Protein AF-A0A2T2X026-F1 (afdb_monomer)

Structure (mmCIF, N/CA/C/O backbone):
data_AF-A0A2T2X026-F1
#
_entry.id   AF-A0A2T2X026-F1
#
loop_
_atom_site.group_PDB
_atom_site.id
_atom_site.type_symbol
_atom_site.label_atom_id
_atom_site.label_alt_id
_atom_site.label_comp_id
_atom_site.label_asym_id
_atom_site.label_entity_id
_atom_site.label_seq_id
_atom_site.pdbx_PDB_ins_code
_atom_site.Cartn_x
_atom_site.Cartn_y
_atom_site.Cartn_z
_atom_site.occupancy
_atom_site.B_iso_or_equiv
_atom_site.auth_seq_id
_atom_site.auth_comp_id
_atom_site.auth_asym_id
_atom_site.auth_atom_id
_atom_site.pdbx_PDB_model_num
ATOM 1 N N . MET A 1 1 ? -26.176 -14.450 5.942 1.00 42.09 1 MET A N 1
ATOM 2 C CA . MET A 1 1 ? -25.182 -13.953 6.915 1.00 42.09 1 MET A CA 1
ATOM 3 C C . MET A 1 1 ? -23.839 -13.969 6.209 1.00 42.09 1 MET A C 1
ATOM 5 O O . MET A 1 1 ? -23.367 -15.047 5.880 1.00 42.09 1 MET A O 1
ATOM 9 N N . ILE A 1 2 ? -23.307 -12.802 5.845 1.00 56.97 2 ILE A N 1
ATOM 10 C CA . ILE A 1 2 ? -21.999 -12.701 5.185 1.00 56.97 2 ILE A CA 1
ATOM 11 C C . ILE A 1 2 ? -20.975 -12.605 6.312 1.00 56.97 2 ILE A C 1
ATOM 13 O O . ILE A 1 2 ? -21.045 -11.679 7.115 1.00 56.97 2 ILE A O 1
ATOM 17 N N . ILE A 1 3 ? -20.093 -13.594 6.424 1.00 51.97 3 ILE A N 1
ATOM 18 C CA . ILE A 1 3 ? -18.992 -13.553 7.386 1.00 51.97 3 ILE A CA 1
ATOM 19 C C . ILE A 1 3 ? -17.857 -12.788 6.700 1.00 51.97 3 ILE A C 1
ATOM 21 O O . ILE A 1 3 ? -17.385 -13.257 5.662 1.00 51.97 3 ILE A O 1
ATOM 25 N N . PRO A 1 4 ? -17.433 -11.622 7.216 1.00 66.75 4 PRO A N 1
ATOM 26 C CA . PRO A 1 4 ? -16.279 -10.935 6.663 1.00 66.75 4 PRO A CA 1
ATOM 27 C C . PRO A 1 4 ? -15.041 -11.808 6.890 1.00 66.75 4 PRO A C 1
ATOM 29 O O . PRO A 1 4 ? -14.686 -12.125 8.025 1.00 66.75 4 PRO A O 1
ATOM 32 N N . LEU A 1 5 ? -14.408 -12.229 5.798 1.00 74.50 5 LEU A N 1
ATOM 33 C CA . LEU A 1 5 ? -13.114 -12.897 5.841 1.00 74.50 5 LEU A CA 1
ATOM 34 C C . LEU A 1 5 ? -12.047 -11.823 6.047 1.00 74.50 5 LEU A C 1
ATOM 36 O O . LEU A 1 5 ? -11.807 -11.008 5.161 1.00 74.50 5 LEU A O 1
ATOM 40 N N . THR A 1 6 ? -11.420 -11.811 7.220 1.00 78.75 6 THR A N 1
ATOM 41 C CA . THR A 1 6 ? -10.246 -10.979 7.488 1.00 78.75 6 THR A CA 1
ATOM 42 C C . THR A 1 6 ? -8.989 -11.813 7.267 1.00 78.75 6 THR A C 1
ATOM 44 O O . THR A 1 6 ? -8.837 -12.900 7.826 1.00 78.75 6 THR A O 1
ATOM 47 N N . TYR A 1 7 ? -8.086 -11.321 6.421 1.00 80.19 7 TYR A N 1
ATOM 48 C CA . TYR A 1 7 ? -6.811 -11.973 6.132 1.00 80.19 7 TYR A CA 1
ATOM 49 C C . TYR A 1 7 ? -5.667 -11.078 6.609 1.00 80.19 7 TYR A C 1
ATOM 51 O O . TYR A 1 7 ? -5.687 -9.875 6.367 1.00 80.19 7 TYR A O 1
ATOM 59 N N . ARG A 1 8 ? -4.668 -11.652 7.289 1.00 84.50 8 ARG A N 1
ATOM 60 C CA . ARG A 1 8 ? -3.449 -10.929 7.680 1.00 84.50 8 ARG A CA 1
ATOM 61 C C . ARG A 1 8 ? -2.325 -11.258 6.713 1.00 84.50 8 ARG A C 1
ATOM 63 O O . ARG A 1 8 ? -1.940 -12.417 6.580 1.00 84.50 8 ARG A O 1
ATOM 70 N N . LEU A 1 9 ? -1.784 -10.228 6.073 1.00 82.62 9 LEU A N 1
ATOM 71 C CA . LEU A 1 9 ? -0.625 -10.333 5.197 1.00 82.62 9 LEU A CA 1
ATOM 72 C C . LEU A 1 9 ? 0.624 -9.899 5.963 1.00 82.62 9 LEU A C 1
ATOM 74 O O . LEU A 1 9 ? 0.644 -8.836 6.573 1.00 82.62 9 LEU A O 1
ATOM 78 N N . ASN A 1 10 ? 1.669 -10.723 5.923 1.00 87.50 10 ASN A N 1
ATOM 79 C CA . ASN A 1 10 ? 2.999 -10.339 6.385 1.00 87.50 10 ASN A CA 1
ATOM 80 C C . ASN A 1 10 ? 3.930 -10.343 5.173 1.00 87.50 10 ASN A C 1
ATOM 82 O O . ASN A 1 10 ? 4.465 -11.384 4.793 1.00 87.50 10 ASN A O 1
ATOM 86 N N . ILE A 1 11 ? 4.020 -9.189 4.514 1.00 86.12 11 ILE A N 1
ATOM 87 C CA . ILE A 1 11 ? 4.785 -9.013 3.282 1.00 86.12 11 ILE A CA 1
ATOM 88 C C . ILE A 1 11 ? 5.941 -8.062 3.590 1.00 86.12 11 ILE A C 1
ATOM 90 O O . ILE A 1 11 ? 5.691 -6.932 4.014 1.00 86.12 11 ILE A O 1
ATOM 94 N N . PRO A 1 12 ? 7.201 -8.478 3.379 1.00 91.31 12 PRO A N 1
ATOM 95 C CA . PRO A 1 12 ? 8.322 -7.567 3.514 1.00 91.31 12 PRO A CA 1
ATOM 96 C C . PRO A 1 12 ? 8.253 -6.517 2.403 1.00 91.31 12 PRO A C 1
ATOM 98 O O . PRO A 1 12 ? 8.213 -6.851 1.219 1.00 91.31 12 PRO A O 1
ATOM 101 N N . ILE A 1 13 ? 8.268 -5.245 2.789 1.00 92.00 13 ILE A N 1
ATOM 102 C CA . ILE A 1 13 ? 8.320 -4.109 1.868 1.00 92.00 13 ILE A CA 1
ATOM 103 C C . ILE A 1 13 ? 9.566 -3.271 2.134 1.00 92.00 13 ILE A C 1
ATOM 105 O O . ILE A 1 13 ? 10.145 -3.305 3.220 1.00 92.00 13 ILE A O 1
ATOM 109 N N . THR A 1 14 ? 10.005 -2.523 1.124 1.00 97.00 14 THR A N 1
ATOM 110 C CA . THR A 1 14 ? 11.132 -1.603 1.279 1.00 97.00 14 THR A CA 1
ATOM 111 C C . THR A 1 14 ? 10.726 -0.396 2.124 1.00 97.00 14 THR A C 1
ATOM 113 O O . THR A 1 14 ? 9.572 0.035 2.095 1.00 97.00 14 THR A O 1
ATOM 116 N N . ASN A 1 15 ? 11.692 0.210 2.823 1.00 95.81 15 ASN A N 1
ATOM 117 C CA . ASN A 1 15 ? 11.462 1.452 3.574 1.00 95.81 15 ASN A CA 1
ATOM 118 C C . ASN A 1 15 ? 10.940 2.579 2.673 1.00 95.81 15 ASN A C 1
ATOM 120 O O . ASN A 1 15 ? 10.120 3.385 3.093 1.00 95.81 15 ASN A O 1
ATOM 124 N N . GLU A 1 16 ? 11.400 2.627 1.420 1.00 97.56 16 GLU A N 1
ATOM 125 C CA . GLU A 1 16 ? 10.908 3.596 0.443 1.00 97.56 16 GLU A CA 1
ATOM 126 C C . GLU A 1 16 ? 9.410 3.409 0.171 1.00 97.56 16 GLU A C 1
ATOM 128 O O . GLU A 1 16 ? 8.662 4.386 0.171 1.00 97.56 16 GLU A O 1
ATOM 133 N N . LEU A 1 17 ? 8.965 2.165 -0.034 1.00 94.75 17 LEU A N 1
ATOM 134 C CA . LEU A 1 17 ? 7.557 1.865 -0.278 1.00 94.75 17 LEU A CA 1
ATOM 135 C C . LEU A 1 17 ? 6.703 2.157 0.961 1.00 94.75 17 LEU A C 1
ATOM 137 O O . LEU A 1 17 ? 5.654 2.781 0.826 1.00 94.75 17 LEU A O 1
ATOM 141 N N . ALA A 1 18 ? 7.180 1.784 2.151 1.00 94.75 18 ALA A N 1
ATOM 142 C CA . ALA A 1 18 ? 6.506 2.085 3.413 1.00 94.75 18 ALA A CA 1
ATOM 143 C C . ALA A 1 18 ? 6.319 3.601 3.612 1.00 94.75 18 ALA A C 1
ATOM 145 O O . ALA A 1 18 ? 5.219 4.058 3.898 1.00 94.75 18 ALA A O 1
ATOM 146 N N . ASN A 1 19 ? 7.361 4.401 3.363 1.00 97.12 19 ASN A N 1
ATOM 147 C CA . ASN A 1 19 ? 7.287 5.859 3.497 1.00 97.12 19 ASN A CA 1
ATOM 148 C C . ASN A 1 19 ? 6.303 6.495 2.505 1.00 97.12 19 ASN A C 1
ATOM 150 O O . ASN A 1 19 ? 5.566 7.416 2.863 1.00 97.12 19 ASN A O 1
ATOM 154 N N . LYS A 1 20 ? 6.285 6.017 1.254 1.00 96.56 20 LYS A N 1
ATOM 155 C CA . LYS A 1 20 ? 5.327 6.485 0.240 1.00 96.56 20 LYS A CA 1
ATOM 156 C C . LYS A 1 20 ? 3.892 6.144 0.633 1.00 96.56 20 LYS A C 1
ATOM 158 O O . LYS A 1 20 ? 3.021 6.999 0.499 1.00 96.56 20 LYS A O 1
ATOM 163 N N . LEU A 1 21 ? 3.664 4.931 1.140 1.00 95.12 21 LEU A N 1
ATOM 164 C CA . LEU A 1 21 ? 2.353 4.491 1.610 1.00 95.12 21 LEU A CA 1
ATOM 165 C C . LEU A 1 21 ? 1.866 5.352 2.782 1.00 95.12 21 LEU A C 1
ATOM 167 O O . LEU A 1 21 ? 0.771 5.901 2.700 1.00 95.12 21 LEU A O 1
ATOM 171 N N . ALA A 1 22 ? 2.707 5.553 3.799 1.00 95.75 22 ALA A N 1
ATOM 172 C CA . ALA A 1 22 ? 2.389 6.377 4.965 1.00 95.75 22 ALA A CA 1
ATOM 173 C C . ALA A 1 22 ? 2.046 7.826 4.582 1.00 95.75 22 ALA A C 1
ATOM 175 O O . ALA A 1 22 ? 1.076 8.400 5.074 1.00 95.75 22 ALA A O 1
ATOM 176 N N . THR A 1 23 ? 2.820 8.408 3.659 1.00 97.25 23 THR A N 1
ATOM 177 C CA . THR A 1 23 ? 2.579 9.771 3.161 1.00 97.25 23 THR A CA 1
ATOM 178 C C . THR A 1 23 ? 1.240 9.852 2.427 1.00 97.25 23 THR A C 1
ATOM 180 O O . THR A 1 23 ? 0.434 10.737 2.695 1.00 97.25 23 THR A O 1
ATOM 183 N N . CYS A 1 24 ? 0.962 8.887 1.548 1.00 96.75 24 CYS A N 1
ATOM 184 C CA . CYS A 1 24 ? -0.291 8.833 0.800 1.00 96.75 24 CYS A CA 1
ATOM 185 C C . CYS A 1 24 ? -1.508 8.642 1.724 1.00 96.75 24 CYS A C 1
ATOM 187 O O . CYS A 1 24 ? -2.519 9.324 1.558 1.00 96.75 24 CYS A O 1
ATOM 189 N N . ALA A 1 25 ? -1.387 7.778 2.737 1.00 96.44 25 ALA A N 1
ATOM 190 C CA . ALA A 1 25 ? -2.401 7.574 3.771 1.00 96.44 25 ALA A CA 1
ATOM 191 C C . ALA A 1 25 ? -2.706 8.874 4.523 1.00 96.44 25 ALA A C 1
ATOM 193 O O . ALA A 1 25 ? -3.869 9.250 4.689 1.00 96.44 25 ALA A O 1
ATOM 194 N N . GLN A 1 26 ? -1.660 9.610 4.904 1.00 96.88 26 GLN A N 1
ATOM 195 C CA . GLN A 1 26 ? -1.791 10.897 5.576 1.00 96.88 26 GLN A CA 1
ATOM 196 C C . GLN A 1 26 ? -2.487 11.946 4.697 1.00 96.88 26 GLN A C 1
ATOM 198 O O . GLN A 1 26 ? -3.410 12.616 5.169 1.00 96.88 26 GLN A O 1
ATOM 203 N N . ASP A 1 27 ? -2.077 12.072 3.434 1.00 97.38 27 ASP A N 1
ATOM 204 C CA . ASP A 1 27 ? -2.645 13.039 2.487 1.00 97.38 27 ASP A CA 1
ATOM 205 C C . ASP A 1 27 ? -4.135 12.777 2.231 1.00 97.38 27 ASP A C 1
ATOM 207 O O . ASP A 1 27 ? -4.948 13.706 2.208 1.00 97.38 27 ASP A O 1
ATOM 211 N N . LEU A 1 28 ? -4.509 11.502 2.104 1.00 95.62 28 LEU A N 1
ATOM 212 C CA . LEU A 1 28 ? -5.886 11.061 1.876 1.00 95.62 28 LEU A CA 1
ATOM 213 C C . LEU A 1 28 ? -6.707 10.938 3.168 1.00 95.62 28 LEU A C 1
ATOM 215 O O . LEU A 1 28 ? -7.907 10.672 3.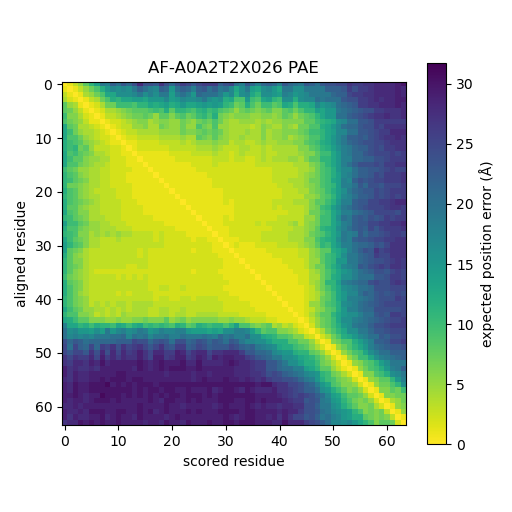106 1.00 95.62 28 LEU A O 1
ATOM 219 N N . ARG A 1 29 ? -6.088 11.172 4.335 1.00 96.12 29 ARG A N 1
ATOM 220 C CA . ARG A 1 29 ? -6.694 11.026 5.670 1.00 96.12 29 ARG A CA 1
ATOM 221 C C . ARG A 1 29 ? -7.359 9.662 5.873 1.00 96.12 29 ARG A C 1
ATOM 223 O O . ARG A 1 29 ? -8.453 9.574 6.429 1.00 96.12 29 ARG A O 1
ATOM 230 N N . THR A 1 30 ? -6.682 8.615 5.424 1.00 96.12 30 THR A N 1
ATOM 231 C CA . THR A 1 30 ? -7.111 7.219 5.535 1.00 96.12 30 THR A CA 1
ATOM 232 C C . THR A 1 30 ? -6.004 6.384 6.176 1.00 96.12 30 THR A C 1
ATOM 234 O O . THR A 1 30 ? -4.902 6.879 6.420 1.00 96.12 30 THR A O 1
ATOM 237 N N . ASP A 1 31 ? -6.293 5.129 6.489 1.00 94.25 31 ASP A N 1
ATOM 238 C CA . ASP A 1 31 ? -5.297 4.175 6.958 1.00 94.25 31 ASP A CA 1
ATOM 239 C C . ASP A 1 31 ? -4.608 3.440 5.793 1.00 94.25 31 ASP A C 1
ATOM 241 O O . ASP A 1 31 ? -5.124 3.329 4.677 1.00 94.25 31 ASP A O 1
ATOM 245 N N . GLU A 1 32 ? -3.401 2.946 6.061 1.00 92.81 32 GLU A N 1
ATOM 246 C CA . GLU A 1 32 ? -2.579 2.233 5.082 1.00 92.81 32 GLU A CA 1
ATOM 247 C C . GLU A 1 32 ? -3.236 0.928 4.605 1.00 92.81 32 GLU A C 1
ATOM 249 O O . GLU A 1 32 ? -3.090 0.563 3.438 1.00 92.81 32 GLU A O 1
ATOM 254 N N . GLU A 1 33 ? -3.978 0.231 5.477 1.00 91.50 33 GLU A N 1
ATOM 255 C CA . GLU A 1 33 ? -4.636 -1.037 5.140 1.00 91.50 33 GLU A CA 1
ATOM 256 C C . GLU A 1 33 ? -5.753 -0.813 4.115 1.00 91.50 33 GLU A C 1
ATOM 258 O O . GLU A 1 33 ? -5.818 -1.526 3.112 1.00 91.50 33 GLU A O 1
ATOM 263 N N . SER A 1 34 ? -6.576 0.217 4.312 1.00 91.94 34 SER A N 1
ATOM 264 C CA . SER A 1 34 ? -7.621 0.640 3.380 1.00 91.94 34 SER A CA 1
ATOM 265 C C .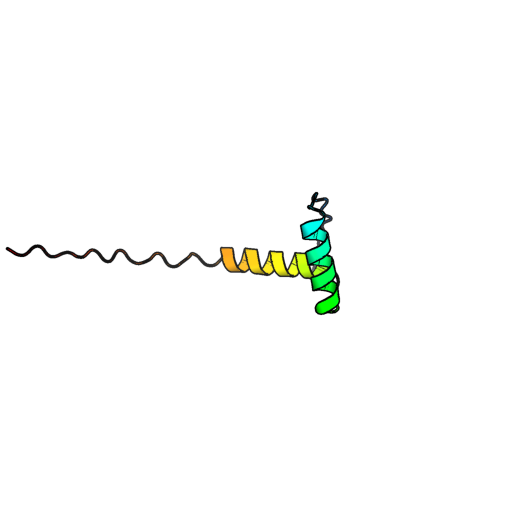 SER A 1 34 ? -7.045 0.965 2.002 1.00 91.94 34 SER A C 1
ATOM 267 O O . SER A 1 34 ? -7.581 0.505 0.994 1.00 91.94 34 SER A O 1
ATOM 269 N N . LEU A 1 35 ? -5.910 1.674 1.943 1.00 93.62 35 LEU A N 1
ATOM 270 C CA . LEU A 1 35 ? -5.228 1.963 0.675 1.00 93.62 35 LEU A CA 1
ATOM 271 C C . LEU A 1 35 ? -4.701 0.711 -0.016 1.00 93.62 35 LEU A C 1
ATOM 273 O O . LEU A 1 35 ? -4.826 0.581 -1.233 1.00 93.62 35 LEU A O 1
ATOM 277 N N . ILE A 1 36 ? -4.111 -0.217 0.740 1.00 92.56 36 ILE A N 1
ATOM 278 C CA . ILE A 1 36 ? -3.635 -1.488 0.188 1.00 92.56 36 ILE A CA 1
ATOM 279 C C . ILE A 1 36 ? -4.811 -2.274 -0.399 1.00 92.56 36 ILE A C 1
ATOM 281 O O . ILE A 1 36 ? -4.709 -2.790 -1.511 1.00 92.56 36 ILE A O 1
ATOM 285 N N . VAL A 1 37 ? -5.930 -2.356 0.323 1.00 91.25 37 VAL A N 1
ATOM 286 C CA . VAL A 1 37 ? -7.130 -3.068 -0.135 1.00 91.25 37 VAL A CA 1
ATOM 287 C C . VAL A 1 37 ? -7.709 -2.419 -1.391 1.00 91.25 37 VAL A C 1
ATOM 289 O O . VAL A 1 37 ? -8.027 -3.129 -2.343 1.00 91.25 37 VAL A O 1
ATOM 292 N N . GLU A 1 38 ? -7.799 -1.090 -1.433 1.00 91.81 38 GLU A N 1
ATOM 293 C CA . GLU A 1 38 ? -8.284 -0.356 -2.604 1.00 91.81 38 GLU A CA 1
ATOM 294 C C . GLU A 1 38 ? -7.368 -0.556 -3.819 1.00 91.81 38 GLU A C 1
ATOM 296 O O . GLU A 1 38 ? -7.843 -0.876 -4.909 1.00 91.81 38 GLU A O 1
ATOM 301 N N . ALA A 1 39 ? -6.049 -0.466 -3.636 1.00 91.00 39 ALA A N 1
ATOM 302 C CA . ALA A 1 39 ? -5.080 -0.710 -4.701 1.00 91.00 39 ALA A CA 1
ATOM 303 C C . ALA A 1 39 ? -5.159 -2.149 -5.242 1.00 91.00 39 ALA A C 1
ATOM 305 O O . ALA A 1 39 ? -5.067 -2.362 -6.453 1.00 91.00 39 ALA A O 1
ATOM 306 N N . LEU A 1 40 ? -5.358 -3.137 -4.362 1.00 90.31 40 LEU A N 1
ATOM 307 C CA . LEU A 1 40 ? -5.561 -4.531 -4.756 1.00 90.31 40 LEU A CA 1
ATOM 308 C C . LEU A 1 40 ? -6.866 -4.715 -5.534 1.00 90.31 40 LEU A C 1
ATOM 310 O O . LEU A 1 40 ? -6.856 -5.397 -6.558 1.00 90.31 40 LEU A O 1
ATOM 314 N N . ALA A 1 41 ? -7.963 -4.097 -5.089 1.00 90.81 41 ALA A N 1
ATOM 315 C CA . ALA A 1 41 ? -9.240 -4.132 -5.799 1.00 90.81 41 ALA A CA 1
ATOM 316 C C . ALA A 1 41 ? -9.096 -3.538 -7.207 1.00 90.81 41 ALA A C 1
ATOM 318 O O . ALA A 1 41 ? -9.394 -4.215 -8.188 1.00 90.81 41 ALA A O 1
ATOM 319 N N . LEU A 1 42 ? -8.513 -2.339 -7.319 1.00 91.31 42 LEU A N 1
ATOM 320 C CA . LEU A 1 42 ? -8.260 -1.67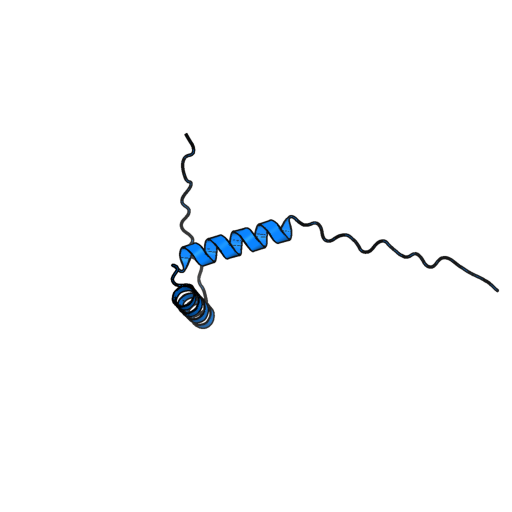6 -8.600 1.00 91.31 42 LEU A CA 1
ATOM 321 C C . LEU A 1 42 ? -7.400 -2.526 -9.539 1.00 91.31 42 LEU A C 1
ATOM 323 O O . LEU A 1 42 ? -7.702 -2.628 -10.728 1.00 91.31 42 LEU A O 1
ATOM 327 N N . TYR A 1 43 ? -6.334 -3.144 -9.026 1.00 89.31 43 TYR A N 1
ATOM 328 C CA . TYR A 1 43 ? -5.466 -4.003 -9.827 1.00 89.31 43 TYR A CA 1
ATOM 329 C C . TYR A 1 43 ? -6.205 -5.239 -10.357 1.00 89.31 43 TYR A C 1
ATOM 331 O O . TYR A 1 43 ? -6.076 -5.574 -11.536 1.00 89.31 43 TYR A O 1
ATOM 339 N N . LEU A 1 44 ? -6.991 -5.904 -9.506 1.00 87.62 44 LEU A N 1
ATOM 340 C CA . LEU A 1 44 ? -7.754 -7.096 -9.881 1.00 87.62 44 LEU A CA 1
ATOM 341 C C . LEU A 1 44 ? -8.897 -6.764 -10.848 1.00 87.62 44 LEU A C 1
ATOM 343 O O . LEU A 1 44 ? -9.101 -7.496 -11.818 1.00 87.62 44 LEU A O 1
ATOM 347 N N . ASP A 1 45 ? -9.573 -5.635 -10.646 1.00 86.75 45 ASP A N 1
ATOM 348 C CA . ASP A 1 45 ? -10.608 -5.139 -11.552 1.00 86.75 45 ASP A CA 1
ATOM 349 C C . ASP A 1 45 ? -10.008 -4.762 -12.913 1.00 86.75 45 ASP A C 1
ATOM 351 O O . ASP A 1 45 ? -10.549 -5.127 -13.956 1.00 86.75 45 ASP A O 1
ATOM 355 N N . CYS A 1 46 ? -8.834 -4.123 -12.939 1.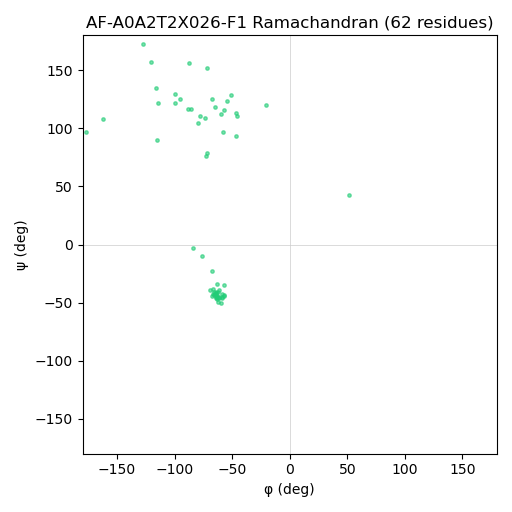00 78.50 46 CYS A N 1
ATOM 356 C CA . CYS A 1 46 ? -8.128 -3.819 -14.187 1.00 78.50 46 CYS A CA 1
ATOM 357 C C . CYS A 1 46 ? -7.642 -5.082 -14.913 1.00 78.50 46 CYS A C 1
ATOM 359 O O . CYS A 1 46 ? -7.720 -5.146 -16.138 1.00 78.50 46 CYS A O 1
ATOM 361 N N . ALA A 1 47 ? -7.167 -6.096 -14.187 1.00 64.75 47 ALA A N 1
ATOM 362 C CA . ALA A 1 47 ? -6.757 -7.377 -14.766 1.00 64.75 47 ALA A CA 1
ATOM 363 C C . ALA A 1 47 ? -7.942 -8.181 -15.333 1.00 64.75 47 ALA A C 1
ATOM 365 O O . ALA A 1 47 ? -7.752 -9.025 -16.210 1.00 64.75 47 ALA A O 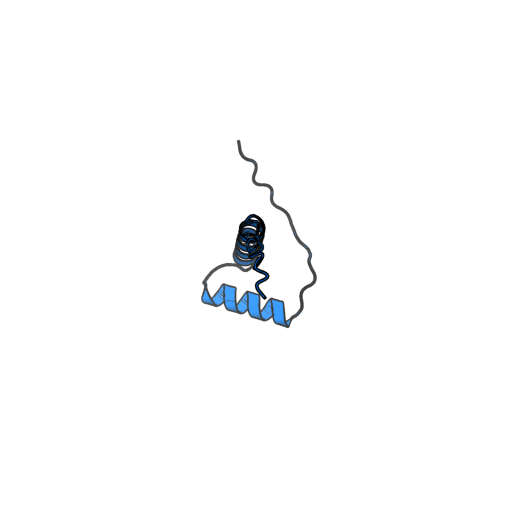1
ATOM 366 N N . SER A 1 48 ? -9.162 -7.908 -14.862 1.00 60.12 48 SER A N 1
ATOM 367 C CA . SER A 1 48 ? -10.388 -8.510 -15.389 1.00 60.12 48 SER A CA 1
ATOM 368 C C . SER A 1 48 ? -10.839 -7.922 -16.733 1.00 60.12 48 SER A C 1
ATOM 370 O O . SER A 1 48 ? -11.694 -8.510 -17.393 1.00 60.12 48 SER A O 1
ATOM 372 N N . CYS A 1 49 ? -10.230 -6.820 -17.188 1.00 55.12 49 CYS A N 1
ATOM 373 C CA . CYS A 1 49 ? -10.358 -6.349 -18.561 1.00 55.12 49 CYS A CA 1
ATOM 374 C C . CYS A 1 49 ? -9.424 -7.180 -19.457 1.00 55.12 49 CYS A C 1
ATOM 376 O O . CYS A 1 49 ? -8.216 -6.923 -19.455 1.00 55.12 49 CYS A O 1
ATOM 378 N N . PRO A 1 50 ? -9.914 -8.144 -20.267 1.00 57.44 50 PRO A N 1
ATOM 379 C CA . PRO A 1 50 ? -9.104 -8.637 -21.366 1.00 57.44 50 PRO A CA 1
ATOM 380 C C . PRO A 1 50 ? -8.817 -7.423 -22.243 1.00 57.44 50 PRO A C 1
ATOM 382 O O . PRO A 1 50 ? -9.734 -6.836 -22.818 1.00 57.44 50 PRO A O 1
ATOM 385 N N . ALA A 1 51 ? -7.551 -7.008 -22.287 1.00 54.84 51 ALA A N 1
ATOM 386 C CA . ALA A 1 51 ? -7.087 -6.027 -23.245 1.00 54.84 51 ALA A CA 1
ATOM 387 C C . ALA A 1 51 ? -7.635 -6.453 -24.606 1.00 54.84 51 ALA A C 1
ATOM 389 O O . ALA A 1 51 ? -7.297 -7.535 -25.094 1.00 54.84 51 ALA A O 1
ATOM 390 N N . SER A 1 52 ? -8.543 -5.650 -25.164 1.00 53.06 52 SER A N 1
ATOM 391 C CA . SER A 1 52 ? -9.027 -5.812 -26.524 1.00 53.06 52 SER A CA 1
ATOM 392 C C . SER A 1 52 ? -7.804 -6.050 -27.396 1.00 53.06 52 SER A C 1
ATOM 394 O O . SER A 1 52 ? -6.964 -5.159 -27.536 1.00 53.06 52 SER A O 1
ATOM 396 N N . GLN A 1 53 ? -7.663 -7.276 -27.907 1.00 46.62 53 GLN A N 1
ATOM 397 C CA . GLN A 1 53 ? -6.631 -7.584 -28.881 1.00 46.62 53 GLN A CA 1
ATOM 398 C C . GLN A 1 53 ? -6.745 -6.526 -29.982 1.00 46.62 53 GLN A C 1
ATOM 400 O O . GLN A 1 53 ? -7.857 -6.311 -30.481 1.00 46.62 53 GLN A O 1
ATOM 405 N N . PRO A 1 54 ? -5.656 -5.836 -30.363 1.00 49.00 54 PRO A N 1
ATOM 406 C CA . PRO A 1 54 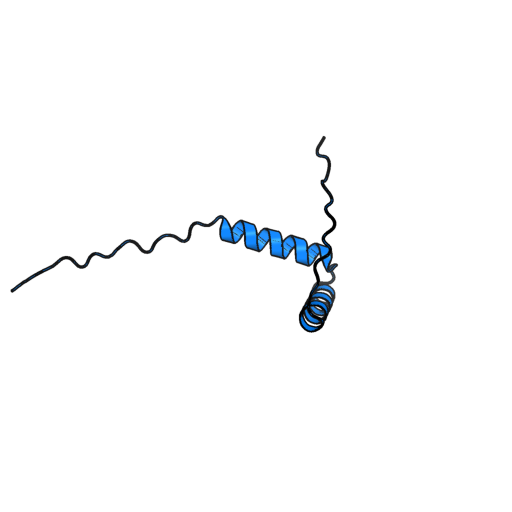? -5.686 -5.080 -31.597 1.00 49.00 54 PRO A CA 1
ATOM 407 C C . PRO A 1 54 ? -6.027 -6.090 -32.688 1.00 49.00 54 PRO A C 1
ATOM 409 O O . PRO A 1 54 ? -5.316 -7.076 -32.886 1.00 49.00 54 PRO A O 1
ATOM 412 N N . SER A 1 55 ? -7.184 -5.887 -33.313 1.00 51.91 55 SER A N 1
ATOM 413 C CA . SER A 1 55 ? -7.614 -6.671 -34.456 1.00 51.91 55 SER A CA 1
ATOM 414 C C . SER A 1 55 ? -6.495 -6.582 -35.476 1.00 51.91 55 SER A C 1
ATOM 416 O O . SER A 1 55 ? -6.073 -5.490 -35.854 1.00 51.91 55 SER A O 1
ATOM 418 N N . ASP A 1 56 ? -6.005 -7.751 -35.854 1.00 49.91 56 ASP A N 1
ATOM 419 C CA . ASP A 1 56 ? -5.076 -7.988 -36.938 1.00 49.91 56 ASP A CA 1
ATOM 420 C C . ASP A 1 56 ? -5.564 -7.214 -38.178 1.00 49.91 56 ASP A C 1
ATOM 422 O O . ASP A 1 56 ? -6.428 -7.674 -38.929 1.00 49.91 56 ASP A O 1
ATOM 426 N N . MET A 1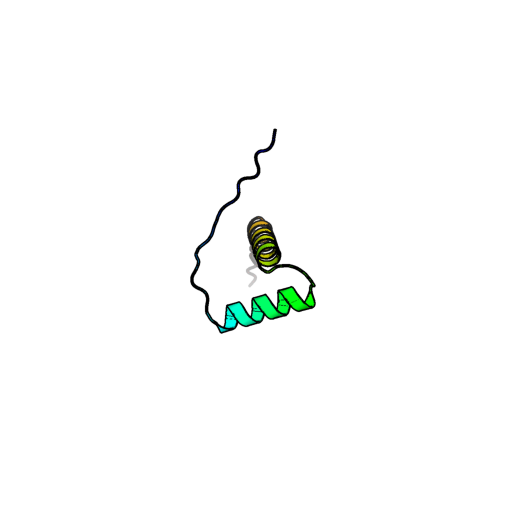 57 ? -5.071 -5.984 -38.375 1.00 53.31 57 MET A N 1
ATOM 427 C CA . MET A 1 57 ? -5.190 -5.282 -39.648 1.00 53.31 57 MET A CA 1
ATOM 428 C C . MET A 1 57 ? -4.232 -5.984 -40.602 1.00 53.31 57 MET A C 1
ATOM 430 O O . MET A 1 57 ? -3.131 -5.522 -40.897 1.00 53.31 57 MET A O 1
ATOM 434 N N . THR A 1 58 ? -4.685 -7.130 -41.096 1.00 50.09 58 THR A N 1
ATOM 435 C CA . THR A 1 58 ? -4.163 -7.757 -42.297 1.00 50.09 58 THR A CA 1
ATOM 436 C C . THR A 1 58 ? -4.319 -6.741 -43.424 1.00 50.09 58 THR A C 1
ATOM 438 O O . THR A 1 58 ? -5.377 -6.606 -44.039 1.00 50.09 58 THR A O 1
ATOM 441 N N . VAL A 1 59 ? -3.249 -6.001 -43.719 1.00 53.47 59 VAL A N 1
ATOM 442 C CA . VAL A 1 59 ? -3.125 -5.263 -44.976 1.00 53.47 59 VAL A CA 1
ATOM 443 C C . VAL A 1 59 ? -2.862 -6.294 -46.068 1.00 53.47 59 VAL A C 1
ATOM 445 O O . VAL A 1 59 ? -1.752 -6.493 -46.552 1.00 53.47 59 VAL A O 1
ATOM 448 N N . ALA A 1 60 ? -3.924 -6.990 -46.462 1.00 55.16 60 ALA A N 1
ATOM 449 C CA . ALA A 1 60 ? -3.982 -7.628 -47.756 1.00 55.16 60 ALA A CA 1
ATOM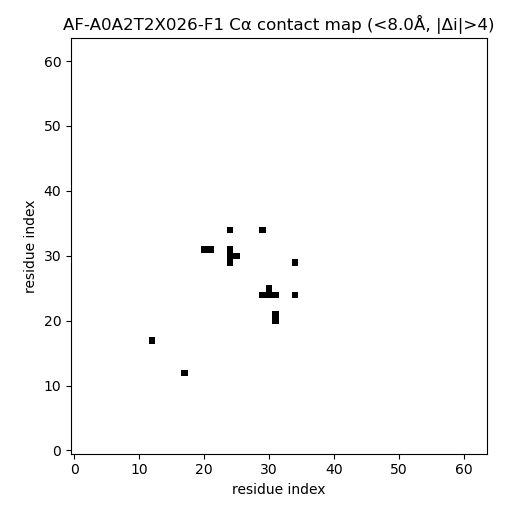 450 C C . ALA A 1 60 ? -4.192 -6.529 -48.802 1.00 55.16 60 ALA A C 1
ATOM 452 O O . ALA A 1 60 ? -5.285 -5.972 -48.898 1.00 55.16 60 ALA A O 1
ATOM 453 N N . LYS A 1 61 ? -3.163 -6.243 -49.609 1.00 51.00 61 LYS A N 1
ATO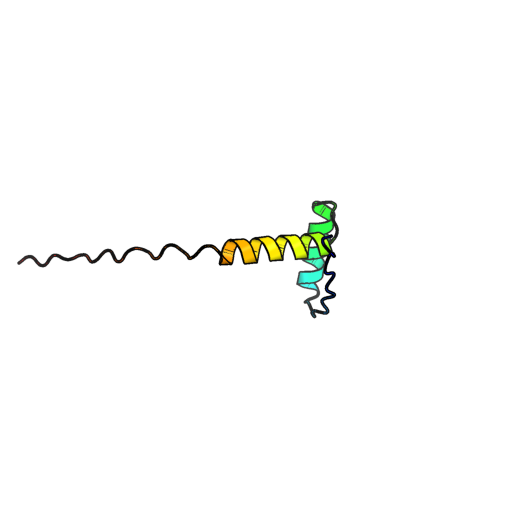M 454 C CA . LYS A 1 61 ? -3.296 -6.177 -51.076 1.00 51.00 61 LYS A CA 1
ATOM 455 C C . LYS A 1 61 ? -1.961 -5.913 -51.767 1.00 51.00 61 LYS A C 1
ATOM 457 O O . LYS A 1 61 ? -1.536 -4.788 -51.993 1.00 51.00 61 LYS A O 1
ATOM 462 N N . HIS A 1 62 ? -1.381 -7.026 -52.194 1.00 53.47 62 HIS A N 1
ATOM 463 C CA . HIS A 1 62 ? -0.876 -7.239 -53.546 1.00 53.47 62 HIS A CA 1
ATOM 464 C C . HIS A 1 62 ? -1.494 -6.275 -54.582 1.00 53.47 62 HIS A C 1
ATOM 466 O O . HIS A 1 62 ? -2.704 -6.334 -54.827 1.00 53.47 62 HIS A O 1
ATOM 472 N N . ARG A 1 63 ? -0.676 -5.461 -55.260 1.00 52.34 63 ARG A N 1
ATOM 473 C CA . ARG A 1 63 ? -0.927 -5.103 -56.663 1.00 52.34 63 ARG A CA 1
ATOM 474 C C . ARG A 1 63 ? 0.321 -4.534 -57.355 1.00 52.34 63 ARG A C 1
ATOM 476 O O . ARG A 1 63 ? 0.686 -3.400 -57.091 1.00 52.34 63 ARG A O 1
ATOM 483 N N . LYS A 1 64 ? 0.849 -5.392 -58.239 1.00 53.09 64 LYS A N 1
ATOM 484 C CA . LYS A 1 64 ? 1.541 -5.181 -59.526 1.00 53.09 64 LYS A CA 1
ATOM 485 C C . LYS A 1 64 ? 2.664 -4.156 -59.617 1.00 53.09 64 LYS A C 1
ATOM 487 O O . LYS A 1 64 ? 2.358 -2.950 -59.584 1.00 53.09 64 LYS A O 1
#

Nearest PDB structures (foldseek):
  5x3t-assembly1_G  TM=6.752E-01  e=1.143E+00  Mycobacterium tuberculosis H37Rv
  6gts-assembly1_C-2  TM=6.843E-01  e=2.531E+00  Escherichia coli
  6sbx-assembly1_C  TM=6.954E-01  e=4.078E+00  Myxococcus xanthus
  5x3t-assembly1_E  TM=5.906E-01  e=4.781E+00  Mycobacterium tuberculosis H37Rv

Sequence (64 aa):
MIIPLTYRLNIPITNELANKLATCAQDLRTDEESLIVEALALYLDCASCPASQPSDMTVAKHRK

pLDDT: mean 78.47, std 18.75, range [42.09, 97.56]

Mean predicted aligned error: 12.35 Å

Foldseek 3Di:
DDDDDDDDDDDDDDPVVVVVLVVVCVVVVHDSVVVVVVVVVVVVVVVVDPPPPPPPPPPDDDDD

Radius of gyration: 21.49 Å; Cα contacts (8 Å, |Δi|>4): 9; chains: 1; bounding box: 37×27×67 Å

Secondary structure (DSSP, 8-state):
-PPP----------HHHHHHHHHHHHHHTS-HHHHHHHHHHHHHHHHTS---PPP---------

Organism: Sulfobacillus thermosulfidooxidans (NCBI:txid28034)

Solvent-accessible surface area (backbone atoms only — not comparable to full-atom values): 4356 Å² total; per-residue (Å²): 137,87,77,85,83,84,81,90,82,90,74,94,72,53,71,69,56,52,52,52,44,54,50,51,16,59,77,70,73,50,55,58,65,60,50,51,52,50,54,50,50,53,51,54,58,56,67,68,50,75,74,78,70,80,74,81,78,74,82,81,70,91,78,134